Protein AF-A0A1S8RT23-F1 (afdb_monomer)

Secondary structure (DSSP, 8-state):
---EEETTEEE------EE--GGG-GGGGTTHHHHHHHHHHHHHHHHT---S--EEETTTEEE-

Radius of gyration: 14.79 Å; Cα contacts (8 Å, |Δi|>4): 57; chains: 1; bounding box: 38×19×39 Å

Sequence (64 aa):
MDIDSLAHSKWNCKYHIVFAPKFRRQVIYGQIKADIGRILRLLCERKGVEIIEANACPDHYICL

pLDDT: mean 79.73, std 9.9, range [55.78, 93.31]

Structure (mmCIF, N/CA/C/O backbone):
data_AF-A0A1S8RT23-F1
#
_entry.id   AF-A0A1S8RT23-F1
#
loop_
_atom_site.group_PDB
_atom_site.id
_atom_site.type_symbol
_atom_site.label_atom_id
_atom_site.label_alt_id
_atom_site.label_comp_id
_atom_site.label_asym_id
_atom_site.label_entity_id
_atom_site.label_seq_id
_atom_site.pdbx_PDB_ins_code
_atom_site.Cartn_x
_atom_site.Cartn_y
_atom_site.Cartn_z
_atom_site.occupancy
_atom_site.B_iso_or_equiv
_atom_site.auth_seq_id
_atom_site.auth_comp_id
_atom_site.auth_asym_id
_atom_site.auth_atom_id
_atom_site.pdbx_PDB_model_num
ATOM 1 N N . MET A 1 1 ? 16.510 -13.099 -8.904 1.00 55.78 1 MET A N 1
ATOM 2 C CA . MET A 1 1 ? 15.693 -12.743 -10.077 1.00 55.78 1 MET A CA 1
ATOM 3 C C . MET A 1 1 ? 14.570 -11.933 -9.459 1.00 55.78 1 MET A C 1
ATOM 5 O O . MET A 1 1 ? 13.925 -12.477 -8.579 1.00 55.78 1 MET A O 1
ATOM 9 N N . ASP A 1 2 ? 14.561 -10.605 -9.501 1.00 68.38 2 ASP A N 1
ATOM 10 C CA . ASP A 1 2 ? 14.740 -9.719 -10.653 1.00 68.38 2 ASP A CA 1
ATOM 11 C C . ASP A 1 2 ? 15.558 -8.468 -10.287 1.00 68.38 2 ASP A C 1
ATOM 13 O O . ASP A 1 2 ? 15.479 -7.961 -9.169 1.00 68.38 2 ASP A O 1
ATOM 17 N N . ILE A 1 3 ? 16.420 -8.027 -11.203 1.00 78.94 3 ILE A N 1
ATOM 18 C CA . ILE A 1 3 ? 17.180 -6.776 -11.092 1.00 78.94 3 ILE A CA 1
ATOM 19 C C . ILE A 1 3 ? 16.681 -5.907 -12.236 1.00 78.94 3 ILE A C 1
ATOM 21 O O . ILE A 1 3 ? 16.927 -6.234 -13.398 1.00 78.94 3 ILE A O 1
ATOM 25 N N . ASP A 1 4 ? 15.998 -4.820 -11.902 1.00 84.44 4 ASP A N 1
ATOM 26 C CA . ASP A 1 4 ? 15.552 -3.844 -12.885 1.00 84.44 4 ASP A CA 1
ATOM 27 C C . ASP A 1 4 ? 16.748 -3.062 -13.422 1.00 84.44 4 ASP A C 1
ATOM 29 O O . ASP A 1 4 ? 17.742 -2.832 -12.720 1.00 84.44 4 ASP A O 1
ATOM 33 N N . SER A 1 5 ? 16.666 -2.643 -14.684 1.00 89.69 5 SER A N 1
ATOM 34 C CA . SER A 1 5 ? 17.747 -1.897 -15.317 1.00 89.69 5 SER A CA 1
ATOM 35 C C . SER A 1 5 ? 17.259 -0.828 -16.284 1.00 89.69 5 SER A C 1
ATOM 37 O O . SER A 1 5 ? 16.367 -1.064 -17.094 1.00 89.69 5 SER A O 1
ATOM 39 N N . LEU A 1 6 ? 17.924 0.323 -16.239 1.00 90.25 6 LEU A N 1
ATOM 40 C CA . LEU A 1 6 ? 17.903 1.384 -17.244 1.00 90.25 6 LEU A CA 1
ATOM 41 C C . LEU A 1 6 ? 19.293 1.501 -17.878 1.00 90.25 6 LEU A C 1
ATOM 43 O O . LEU A 1 6 ? 20.247 0.868 -17.425 1.00 90.25 6 LEU A O 1
ATOM 47 N N . ALA A 1 7 ? 19.425 2.357 -18.895 1.00 93.31 7 ALA A N 1
ATOM 48 C CA . ALA A 1 7 ? 20.665 2.553 -19.656 1.00 93.31 7 ALA A CA 1
ATOM 49 C C . ALA A 1 7 ? 21.925 2.766 -18.788 1.00 93.31 7 ALA A C 1
ATOM 51 O O . ALA A 1 7 ? 23.016 2.372 -19.191 1.00 93.31 7 ALA A O 1
ATOM 52 N N . HIS A 1 8 ? 21.778 3.347 -17.591 1.00 92.75 8 HIS A N 1
ATOM 53 C CA . HIS A 1 8 ? 22.900 3.660 -16.699 1.00 92.75 8 HIS A CA 1
ATOM 54 C C . HIS A 1 8 ? 22.705 3.230 -15.239 1.00 92.75 8 HIS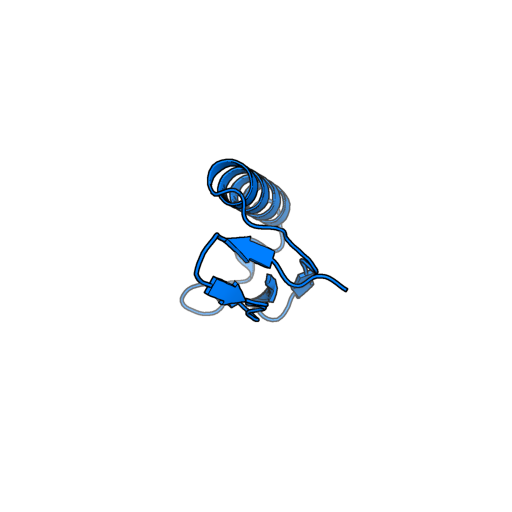 A C 1
ATOM 56 O O . HIS A 1 8 ? 23.528 3.576 -14.396 1.00 92.75 8 HIS A O 1
ATOM 62 N N . SER A 1 9 ? 21.656 2.463 -14.925 1.00 90.38 9 SER A N 1
ATOM 63 C CA . SER A 1 9 ? 21.358 2.065 -13.543 1.00 90.38 9 SER A CA 1
ATOM 64 C C . SER A 1 9 ? 20.804 0.653 -13.491 1.00 90.38 9 SER A C 1
ATOM 66 O O . SER A 1 9 ? 19.984 0.282 -14.324 1.00 90.38 9 SER A O 1
ATOM 68 N N . LYS A 1 10 ? 21.210 -0.114 -12.480 1.00 91.19 10 LYS A N 1
ATOM 69 C CA . LYS A 1 10 ? 20.601 -1.397 -12.118 1.00 91.19 10 LYS A CA 1
ATOM 70 C C . LYS A 1 10 ? 20.208 -1.348 -10.653 1.00 91.19 10 LYS A C 1
ATOM 72 O O . LYS A 1 10 ? 20.999 -0.863 -9.844 1.00 91.19 10 LYS A O 1
ATOM 77 N N . TRP A 1 11 ? 19.021 -1.824 -10.306 1.00 91.56 11 TRP A N 1
ATOM 78 C CA . TRP A 1 11 ? 18.550 -1.787 -8.926 1.00 91.56 11 TRP A CA 1
ATOM 79 C C . TRP A 1 11 ? 17.705 -3.007 -8.568 1.00 91.56 11 TRP A C 1
ATOM 81 O O . TRP A 1 11 ? 17.155 -3.700 -9.417 1.00 91.56 11 TRP A O 1
ATOM 91 N N . ASN A 1 12 ? 17.635 -3.269 -7.268 1.00 88.81 12 ASN A N 1
ATOM 92 C CA . ASN A 1 12 ? 16.734 -4.233 -6.655 1.00 88.81 12 ASN A CA 1
ATOM 93 C C . ASN A 1 12 ? 16.346 -3.646 -5.296 1.00 88.81 12 ASN A C 1
ATOM 95 O O . ASN A 1 12 ? 17.077 -3.785 -4.314 1.00 88.81 12 ASN A O 1
ATOM 99 N N . CYS A 1 13 ? 15.249 -2.894 -5.284 1.00 86.88 13 CYS A N 1
ATOM 100 C CA . CYS A 1 13 ? 14.830 -2.102 -4.136 1.00 86.88 13 CYS A CA 1
ATOM 101 C C . CYS A 1 13 ? 13.626 -2.768 -3.475 1.00 86.88 13 CYS A C 1
ATOM 103 O O . CYS A 1 13 ? 12.494 -2.588 -3.914 1.00 86.88 13 CYS A O 1
ATOM 105 N N . LYS A 1 14 ? 13.883 -3.531 -2.412 1.00 88.31 14 LYS A N 1
ATOM 106 C CA . LYS A 1 14 ? 12.846 -4.155 -1.585 1.00 88.31 14 LYS A CA 1
ATOM 107 C C . LYS A 1 14 ? 12.813 -3.458 -0.236 1.00 88.31 14 LYS A C 1
ATOM 109 O O . LYS A 1 14 ? 13.849 -3.326 0.414 1.00 88.31 14 LYS A O 1
ATOM 114 N N . TYR A 1 15 ? 11.634 -3.012 0.172 1.00 85.94 15 TYR A N 1
ATOM 115 C CA . TYR A 1 15 ? 11.429 -2.314 1.434 1.00 85.94 15 TYR A CA 1
ATOM 116 C C . TYR A 1 15 ? 10.378 -3.046 2.254 1.00 85.94 15 TYR A C 1
ATOM 118 O O . TYR A 1 15 ? 9.381 -3.486 1.701 1.00 85.94 15 TYR A O 1
ATOM 126 N N . HIS A 1 16 ? 10.600 -3.128 3.565 1.00 85.31 16 HIS A N 1
ATOM 127 C CA . HIS A 1 16 ? 9.569 -3.528 4.516 1.00 85.31 16 HIS A CA 1
ATOM 128 C C . HIS A 1 16 ? 8.890 -2.270 5.043 1.00 85.31 16 HIS A C 1
ATOM 130 O O . HIS A 1 16 ? 9.498 -1.501 5.796 1.00 85.31 16 HIS A O 1
ATOM 136 N N . ILE A 1 17 ? 7.648 -2.037 4.630 1.00 83.44 17 ILE A N 1
ATOM 137 C CA . ILE A 1 17 ? 6.893 -0.848 5.019 1.00 83.44 17 ILE A CA 1
ATOM 138 C C . ILE A 1 17 ? 5.841 -1.260 6.037 1.00 83.44 17 ILE A C 1
ATOM 140 O O . ILE A 1 17 ? 4.994 -2.105 5.765 1.00 83.44 17 ILE A O 1
ATOM 144 N N . VAL A 1 18 ? 5.877 -0.634 7.214 1.00 83.19 18 VAL A N 1
ATOM 145 C CA . VAL A 1 18 ? 4.968 -0.950 8.315 1.00 83.19 18 VAL A CA 1
ATOM 146 C C . VAL A 1 18 ? 4.135 0.271 8.688 1.00 83.19 18 VAL A C 1
ATOM 148 O O . VAL A 1 18 ? 4.672 1.322 9.040 1.00 83.19 18 VAL A O 1
ATOM 151 N N . PHE A 1 19 ? 2.812 0.117 8.667 1.00 78.00 19 PHE A N 1
ATOM 152 C CA . PHE A 1 19 ? 1.866 1.139 9.113 1.00 78.00 19 PHE A CA 1
ATOM 153 C C . PHE A 1 19 ? 1.236 0.752 10.446 1.00 78.00 19 PHE A C 1
ATOM 155 O O . PHE A 1 19 ? 0.758 -0.372 10.599 1.00 78.00 19 PHE A O 1
ATOM 162 N N . ALA A 1 20 ? 1.172 1.711 11.375 1.00 79.50 20 ALA A N 1
ATOM 163 C CA . ALA A 1 20 ? 0.485 1.551 12.650 1.00 79.50 20 ALA A CA 1
ATOM 164 C C . ALA A 1 20 ? -0.564 2.657 12.877 1.00 79.50 20 ALA A C 1
ATOM 166 O O . ALA A 1 20 ? -0.268 3.838 12.667 1.00 79.50 20 ALA A O 1
ATOM 167 N N . PRO A 1 21 ? -1.786 2.320 13.338 1.00 78.31 21 PRO A N 1
ATOM 168 C CA . PRO A 1 21 ? -2.782 3.308 13.717 1.00 78.31 21 PRO A CA 1
ATOM 169 C C . PRO A 1 21 ? -2.292 4.174 14.872 1.00 78.31 21 PRO A C 1
ATOM 171 O O . PRO A 1 21 ? -1.710 3.689 15.848 1.00 78.31 21 PRO A O 1
ATOM 174 N N . LYS A 1 22 ? -2.647 5.460 14.824 1.00 82.06 22 LYS A N 1
ATOM 175 C CA . LYS A 1 22 ? -2.466 6.364 15.960 1.00 82.06 22 LYS A CA 1
ATOM 176 C C . LYS A 1 22 ? -3.178 5.784 17.190 1.00 82.06 22 LYS A C 1
ATOM 178 O O . LYS A 1 22 ? -4.352 5.422 17.117 1.00 82.06 22 LYS A O 1
ATOM 183 N N . PHE A 1 23 ? -2.453 5.691 18.305 1.00 82.12 23 PHE A N 1
ATOM 184 C CA . PHE A 1 23 ? -2.902 5.062 19.557 1.00 82.12 23 PHE A CA 1
ATOM 185 C C . PHE A 1 23 ? -3.236 3.565 19.472 1.00 82.12 23 PHE A C 1
ATOM 187 O O . PHE A 1 23 ? -3.959 3.078 20.336 1.00 82.12 23 PHE A O 1
ATOM 194 N N . ARG A 1 24 ? -2.744 2.829 18.461 1.00 72.25 24 ARG A N 1
ATOM 195 C CA . ARG A 1 24 ? -2.969 1.374 18.343 1.00 72.25 24 ARG A CA 1
ATOM 196 C C . ARG A 1 24 ? -4.457 1.002 18.442 1.00 72.25 24 ARG A C 1
ATOM 198 O O . ARG A 1 24 ? -4.855 0.065 19.118 1.00 72.25 24 ARG A O 1
ATOM 205 N N . ARG A 1 25 ? -5.324 1.782 17.792 1.00 71.12 25 ARG A N 1
ATOM 206 C CA . ARG A 1 25 ? -6.762 1.492 17.780 1.00 71.12 25 ARG A CA 1
ATOM 207 C C . ARG A 1 25 ? -7.033 0.268 16.903 1.00 71.12 25 ARG A C 1
ATOM 209 O O . ARG A 1 25 ? -6.738 0.293 15.711 1.00 71.12 25 ARG A O 1
ATOM 216 N N . GLN A 1 26 ? -7.671 -0.759 17.465 1.00 68.56 26 GLN A N 1
ATOM 217 C CA . GLN A 1 26 ? -8.039 -1.990 16.745 1.00 68.56 26 GLN A CA 1
ATOM 218 C C . GLN A 1 26 ? -9.176 -1.815 15.720 1.00 68.56 26 GLN A C 1
ATOM 220 O O . GLN A 1 26 ? -9.518 -2.755 15.011 1.00 68.56 26 GLN A O 1
ATOM 225 N N . VAL A 1 27 ? -9.727 -0.603 15.576 1.00 66.19 27 VAL A N 1
ATOM 226 C CA . VAL A 1 27 ? -10.800 -0.262 14.618 1.00 66.19 27 VAL A CA 1
ATOM 227 C C . VAL A 1 27 ? -10.419 -0.609 13.168 1.00 66.19 27 VAL A C 1
ATOM 229 O O . VAL A 1 27 ? -11.282 -0.932 12.355 1.00 66.19 27 VAL A O 1
ATOM 232 N N . ILE A 1 28 ? -9.118 -0.617 12.860 1.00 65.62 28 ILE A N 1
ATOM 233 C CA . ILE A 1 28 ? -8.578 -1.01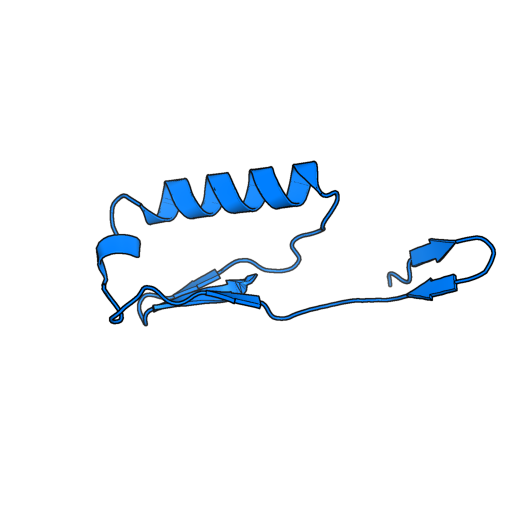0 11.552 1.00 65.62 28 ILE A CA 1
ATOM 234 C C . ILE A 1 28 ? -8.879 -2.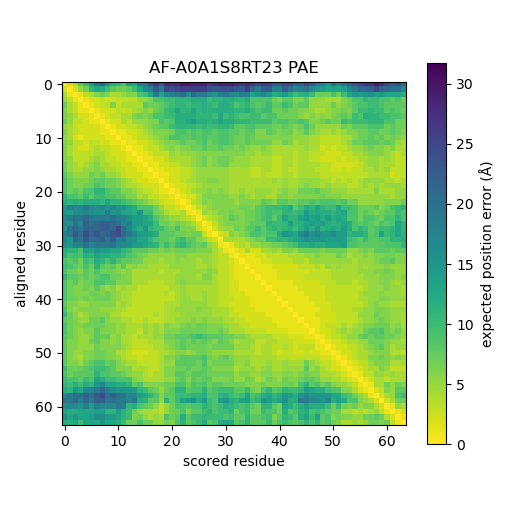480 11.199 1.00 65.62 28 ILE A C 1
ATOM 236 O O . ILE A 1 28 ? -9.013 -2.787 10.020 1.00 65.62 28 ILE A O 1
ATOM 240 N N . TYR A 1 29 ? -9.038 -3.380 12.176 1.00 62.44 29 TYR A N 1
ATOM 241 C CA . TYR A 1 29 ? -9.162 -4.828 11.938 1.00 62.44 29 TYR A CA 1
ATOM 242 C C . TYR A 1 29 ? -10.571 -5.333 11.640 1.00 62.44 29 TYR A C 1
ATOM 244 O O . TYR A 1 29 ? -10.719 -6.465 11.182 1.00 62.44 29 TYR A O 1
ATOM 252 N N . GLY A 1 30 ? -11.589 -4.509 11.883 1.00 69.94 30 GLY A N 1
ATOM 253 C CA . GLY A 1 30 ? -12.970 -4.836 11.550 1.00 69.94 30 GLY A CA 1
ATOM 254 C C . GLY A 1 30 ? -13.285 -4.494 10.095 1.00 69.94 30 GLY A C 1
ATOM 255 O O . GLY A 1 30 ? -12.692 -5.014 9.154 1.00 69.94 30 GLY A O 1
ATOM 256 N N . GLN A 1 31 ? -14.222 -3.570 9.917 1.00 69.69 31 GLN A N 1
ATOM 257 C CA . GLN A 1 31 ? -14.768 -3.201 8.609 1.00 69.69 31 GLN A CA 1
ATOM 258 C C . GLN A 1 31 ? -13.740 -2.508 7.694 1.00 69.69 31 GLN A C 1
ATOM 260 O O . GLN A 1 31 ? -13.796 -2.658 6.479 1.00 69.69 31 GLN A O 1
ATOM 265 N N . ILE A 1 32 ? -12.761 -1.802 8.270 1.00 76.75 32 ILE A N 1
ATOM 266 C CA . ILE A 1 32 ? -11.839 -0.926 7.526 1.00 76.75 32 ILE A CA 1
ATOM 267 C C . ILE A 1 32 ? -10.664 -1.709 6.900 1.00 76.75 32 ILE A C 1
ATOM 269 O O . ILE A 1 32 ? -10.029 -1.234 5.957 1.00 76.75 32 ILE A O 1
ATOM 273 N N . LYS A 1 33 ? -10.391 -2.941 7.360 1.00 78.06 33 LYS A N 1
ATOM 274 C CA . LYS A 1 33 ? -9.272 -3.777 6.883 1.00 78.06 33 LYS A CA 1
ATOM 275 C C . LYS A 1 33 ? -9.326 -4.000 5.371 1.00 78.06 33 LYS A C 1
ATOM 277 O O . LYS A 1 33 ? -8.314 -3.868 4.682 1.00 78.06 33 LYS A O 1
ATOM 282 N N . ALA A 1 34 ? -10.514 -4.335 4.864 1.00 80.75 34 ALA A N 1
ATOM 283 C CA . ALA A 1 34 ? -10.732 -4.616 3.448 1.00 80.75 34 ALA A CA 1
ATOM 284 C C . ALA A 1 34 ? -10.525 -3.365 2.581 1.00 80.75 34 ALA A C 1
ATOM 286 O O . ALA A 1 34 ? -9.904 -3.441 1.519 1.00 80.75 34 ALA A O 1
ATOM 287 N N . ASP A 1 35 ? -10.991 -2.211 3.058 1.00 84.50 35 ASP A N 1
ATOM 288 C CA . ASP A 1 35 ? -10.876 -0.950 2.330 1.00 84.50 35 ASP A CA 1
ATOM 289 C C . ASP A 1 35 ? -9.437 -0.440 2.295 1.00 84.50 35 ASP A C 1
ATOM 291 O O . ASP A 1 35 ? -8.965 -0.044 1.231 1.00 84.50 35 ASP A O 1
ATOM 295 N N . ILE A 1 36 ? -8.697 -0.527 3.407 1.00 81.81 36 ILE A N 1
ATOM 296 C CA . ILE A 1 36 ? -7.273 -0.157 3.435 1.00 81.81 36 ILE A CA 1
ATOM 297 C C . ILE A 1 36 ? -6.470 -1.036 2.476 1.00 81.81 36 ILE A C 1
ATOM 299 O O . ILE A 1 36 ? -5.679 -0.513 1.692 1.00 81.81 36 ILE A O 1
ATOM 303 N N . GLY A 1 37 ? -6.709 -2.351 2.478 1.00 82.31 37 GLY A N 1
ATOM 304 C CA . GLY A 1 37 ? -6.063 -3.261 1.532 1.00 82.31 37 GLY A CA 1
ATOM 305 C C . GLY A 1 37 ? -6.354 -2.893 0.073 1.00 82.31 37 GLY A C 1
ATOM 306 O O . GLY A 1 37 ? -5.441 -2.880 -0.753 1.00 82.31 37 GLY A O 1
ATO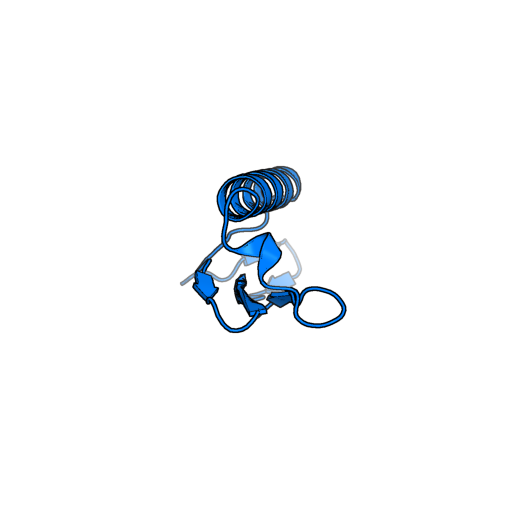M 307 N N . ARG A 1 38 ? -7.606 -2.531 -0.247 1.00 86.44 38 ARG A N 1
ATOM 308 C CA . ARG A 1 38 ? -7.998 -2.084 -1.595 1.00 86.44 38 ARG A CA 1
ATOM 309 C C . ARG A 1 38 ? -7.314 -0.769 -1.982 1.00 86.44 38 ARG A C 1
ATOM 311 O O . ARG A 1 38 ? -6.799 -0.665 -3.093 1.00 86.44 38 ARG A O 1
ATOM 318 N N . ILE A 1 39 ? -7.283 0.210 -1.077 1.00 87.88 39 ILE A N 1
ATOM 319 C 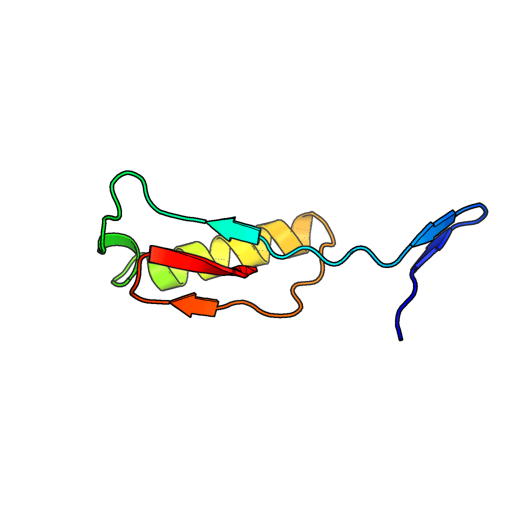CA . ILE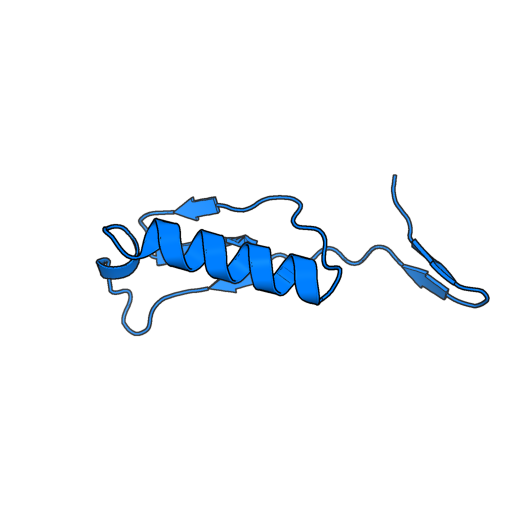 A 1 39 ? -6.651 1.517 -1.307 1.00 87.88 39 ILE A CA 1
ATOM 320 C C . ILE A 1 39 ? -5.146 1.355 -1.535 1.00 87.88 39 ILE A C 1
ATOM 322 O O . ILE A 1 39 ? -4.619 1.921 -2.488 1.00 87.88 39 ILE A O 1
ATOM 326 N N . LEU A 1 40 ? -4.459 0.564 -0.706 1.00 85.50 40 LEU A N 1
ATOM 327 C CA . LEU A 1 40 ? -3.019 0.331 -0.840 1.00 85.50 40 LEU A CA 1
ATOM 328 C C . L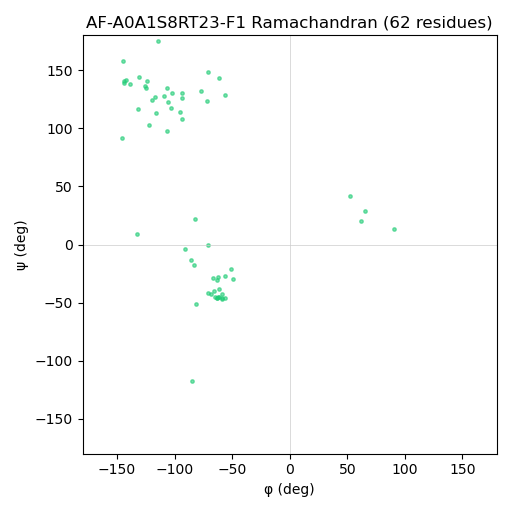EU A 1 40 ? -2.676 -0.345 -2.169 1.00 85.50 40 LEU A C 1
ATOM 330 O O . LEU A 1 40 ? -1.790 0.133 -2.870 1.00 85.50 40 LEU A O 1
ATOM 334 N N . ARG A 1 41 ? -3.424 -1.382 -2.568 1.00 87.31 41 ARG A N 1
ATOM 335 C CA . ARG A 1 41 ? -3.237 -2.029 -3.877 1.00 87.31 41 ARG A CA 1
ATOM 336 C C . ARG A 1 41 ? -3.423 -1.049 -5.032 1.00 87.31 41 ARG A C 1
ATOM 338 O O . ARG A 1 41 ? -2.560 -0.979 -5.898 1.00 87.31 41 ARG A O 1
ATOM 345 N N . LEU A 1 42 ? -4.488 -0.245 -5.000 1.00 90.50 42 LEU A N 1
ATOM 346 C CA . LEU A 1 42 ? -4.750 0.766 -6.026 1.00 90.50 42 LEU A CA 1
ATOM 347 C C . LEU A 1 42 ? -3.634 1.823 -6.094 1.00 90.50 42 LEU A C 1
ATOM 349 O O . LEU A 1 42 ? -3.276 2.285 -7.175 1.00 90.50 42 LEU A O 1
ATOM 353 N N . LEU A 1 43 ? -3.084 2.233 -4.948 1.00 89.94 43 LEU A N 1
ATOM 354 C CA . LEU A 1 43 ? -1.974 3.187 -4.893 1.00 89.94 43 LEU A CA 1
ATOM 355 C C . LEU A 1 43 ? -0.676 2.593 -5.450 1.00 89.94 43 LEU A C 1
ATOM 357 O O . LEU A 1 43 ? 0.022 3.284 -6.193 1.00 89.94 43 LEU A O 1
ATOM 361 N N . CYS A 1 44 ? -0.365 1.341 -5.110 1.00 89.06 44 CYS A N 1
ATOM 362 C CA . CYS A 1 44 ? 0.800 0.629 -5.633 1.00 89.06 44 CYS A CA 1
ATOM 363 C C . CYS A 1 44 ? 0.695 0.432 -7.148 1.00 89.06 44 CYS A C 1
ATOM 365 O O . CYS A 1 44 ? 1.630 0.785 -7.861 1.00 89.06 44 CYS A O 1
ATOM 367 N N . GLU A 1 45 ? -0.466 0.006 -7.650 1.00 89.56 45 GLU A N 1
ATOM 368 C CA . GLU A 1 45 ? -0.732 -0.147 -9.085 1.00 89.56 45 GLU A CA 1
ATOM 369 C C . GLU A 1 45 ? -0.546 1.180 -9.837 1.00 89.56 45 GLU A C 1
ATOM 371 O O . GLU A 1 45 ? 0.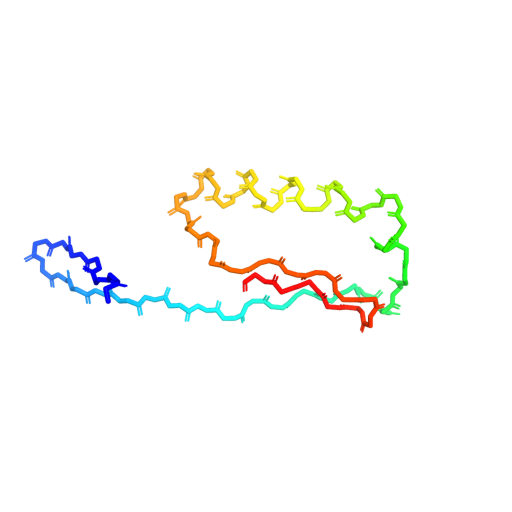175 1.245 -10.830 1.00 89.56 45 GLU A O 1
ATOM 376 N N . ARG A 1 46 ? -1.097 2.281 -9.307 1.00 91.75 46 ARG A N 1
ATOM 377 C CA . ARG A 1 46 ? -0.933 3.624 -9.895 1.00 91.75 46 ARG A CA 1
ATOM 378 C C . ARG A 1 46 ? 0.511 4.119 -9.910 1.00 91.75 46 ARG A C 1
ATOM 380 O O . ARG A 1 46 ? 0.860 4.920 -10.773 1.00 91.75 46 ARG A O 1
ATOM 387 N N . LYS A 1 47 ? 1.328 3.712 -8.937 1.00 89.44 47 LYS A N 1
ATOM 388 C CA . LYS A 1 47 ? 2.747 4.089 -8.853 1.00 89.44 47 LYS A CA 1
ATOM 389 C C . LYS A 1 47 ? 3.676 3.096 -9.556 1.00 89.44 47 LYS A C 1
ATOM 391 O O . LYS A 1 47 ? 4.873 3.362 -9.595 1.00 89.44 47 LYS A O 1
ATOM 396 N N . GLY A 1 48 ? 3.152 1.991 -10.093 1.00 86.88 48 GLY A N 1
ATOM 397 C CA . GLY A 1 48 ? 3.960 0.920 -10.677 1.00 86.88 48 GLY A CA 1
ATOM 398 C C . GLY A 1 48 ? 4.843 0.206 -9.649 1.00 86.88 48 GLY A C 1
ATOM 399 O O . GLY A 1 48 ? 5.931 -0.240 -9.989 1.00 86.88 48 GLY A O 1
ATOM 400 N N . VAL A 1 49 ? 4.414 0.153 -8.385 1.00 87.06 49 VAL A N 1
ATOM 401 C CA . VAL A 1 49 ? 5.130 -0.547 -7.311 1.00 87.06 49 VAL A CA 1
ATOM 402 C C . VAL A 1 49 ? 4.581 -1.960 -7.192 1.00 87.06 49 VAL A C 1
ATOM 404 O O . VAL A 1 49 ? 3.378 -2.148 -7.002 1.00 87.06 49 VAL A O 1
ATOM 407 N N . GLU A 1 50 ? 5.468 -2.946 -7.259 1.00 85.62 50 GLU A N 1
ATOM 408 C CA . GLU A 1 50 ? 5.127 -4.343 -7.020 1.00 85.62 50 GLU A CA 1
ATOM 409 C C . GLU A 1 50 ? 4.988 -4.616 -5.516 1.00 85.62 50 GLU A C 1
ATOM 411 O O . GLU A 1 50 ? 5.840 -4.232 -4.713 1.00 85.62 50 GLU A O 1
ATOM 416 N N . ILE A 1 51 ? 3.898 -5.280 -5.130 1.00 85.12 51 ILE A N 1
ATOM 417 C CA . ILE A 1 51 ? 3.682 -5.746 -3.758 1.00 85.12 51 ILE A CA 1
ATOM 418 C C . ILE A 1 51 ? 4.135 -7.202 -3.694 1.00 85.12 51 ILE A C 1
ATOM 420 O O . ILE A 1 51 ? 3.501 -8.062 -4.303 1.00 85.12 51 ILE A O 1
ATOM 424 N N . ILE A 1 52 ? 5.198 -7.474 -2.936 1.00 84.62 52 ILE A N 1
ATOM 425 C CA . ILE A 1 52 ? 5.744 -8.830 -2.779 1.00 84.62 52 ILE A CA 1
ATOM 426 C C . ILE A 1 52 ? 4.927 -9.605 -1.740 1.00 84.62 52 ILE A C 1
ATOM 428 O O . ILE A 1 52 ? 4.440 -10.699 -2.011 1.00 84.62 52 ILE A O 1
ATOM 432 N N . GLU A 1 53 ? 4.726 -9.015 -0.561 1.00 81.50 53 GLU A N 1
ATOM 433 C CA . GLU A 1 53 ? 3.905 -9.577 0.507 1.00 81.50 53 GLU A CA 1
ATOM 434 C C . GLU A 1 53 ? 3.072 -8.470 1.143 1.00 81.50 53 GLU A C 1
ATOM 436 O O . GLU A 1 53 ? 3.555 -7.374 1.388 1.00 81.50 53 GLU A O 1
ATOM 441 N N . ALA A 1 54 ? 1.804 -8.756 1.432 1.00 80.50 54 ALA A N 1
ATOM 442 C CA . ALA A 1 54 ? 0.948 -7.834 2.161 1.00 80.50 54 ALA A CA 1
ATOM 443 C C . ALA A 1 54 ? 0.232 -8.580 3.277 1.00 80.50 54 ALA A C 1
ATOM 445 O O . ALA A 1 54 ? -0.587 -9.462 3.006 1.00 80.50 54 ALA A O 1
ATOM 446 N N . ASN A 1 55 ? 0.503 -8.207 4.527 1.00 79.00 55 ASN A N 1
ATOM 447 C CA . ASN A 1 55 ? -0.163 -8.801 5.677 1.00 79.00 55 ASN A CA 1
ATOM 448 C C . ASN A 1 55 ? -0.684 -7.730 6.634 1.00 79.00 55 ASN A C 1
ATOM 450 O O . ASN A 1 55 ? -0.066 -6.692 6.847 1.00 79.00 55 ASN A O 1
ATOM 454 N N . ALA A 1 56 ? -1.836 -8.004 7.230 1.00 72.00 56 ALA A N 1
ATOM 455 C CA . ALA A 1 56 ? -2.442 -7.153 8.240 1.00 72.00 56 ALA A CA 1
ATOM 456 C C . ALA A 1 56 ? -2.625 -7.990 9.510 1.00 72.00 56 ALA A C 1
ATOM 458 O O . ALA A 1 56 ? -3.542 -8.823 9.577 1.00 72.00 56 ALA A O 1
ATOM 459 N N . CYS A 1 57 ? -1.737 -7.765 10.484 1.00 71.12 57 CYS A N 1
ATOM 460 C CA . CYS A 1 57 ? -1.679 -8.480 11.758 1.00 71.12 57 CYS A CA 1
ATOM 461 C C . CYS A 1 57 ? -2.463 -7.762 12.873 1.00 71.12 57 CYS A C 1
ATOM 463 O O . CYS A 1 57 ? -2.230 -6.572 13.104 1.00 71.12 57 CYS A O 1
ATOM 465 N N . PRO A 1 58 ? -3.341 -8.462 13.622 1.00 63.41 58 PRO A N 1
ATOM 466 C CA . PRO A 1 58 ? -4.238 -7.874 14.635 1.00 63.41 58 PRO A CA 1
ATOM 467 C C . PRO A 1 58 ? -3.570 -6.954 15.673 1.00 63.41 58 PRO A C 1
ATOM 469 O O . PRO A 1 58 ? -4.231 -6.128 16.299 1.00 63.41 58 PRO A O 1
ATOM 472 N N . ASP A 1 59 ? -2.259 -7.094 15.848 1.00 61.31 59 ASP A N 1
ATOM 473 C CA . ASP A 1 59 ? -1.377 -6.380 16.765 1.00 61.31 59 ASP A CA 1
ATOM 474 C C . ASP A 1 59 ? -0.907 -5.001 16.262 1.00 61.31 59 ASP A C 1
ATOM 476 O O . ASP A 1 59 ? 0.030 -4.434 16.828 1.00 61.31 59 ASP A O 1
ATOM 480 N N . HIS A 1 60 ? -1.655 -4.407 15.325 1.00 60.91 60 HIS A N 1
ATOM 481 C CA . HIS A 1 60 ? -1.567 -3.011 14.868 1.00 60.91 60 HIS A CA 1
ATOM 482 C C . HIS A 1 60 ? -0.623 -2.739 13.693 1.00 60.91 60 HIS A C 1
ATOM 484 O O . HIS A 1 60 ? -0.377 -1.569 13.411 1.00 60.91 60 HIS A O 1
ATOM 490 N N . TYR A 1 61 ? -0.154 -3.761 12.977 1.00 60.34 61 TYR A N 1
ATOM 491 C CA . TYR A 1 61 ? 0.772 -3.574 11.858 1.00 60.34 61 TYR A CA 1
ATOM 492 C C . TYR A 1 61 ? 0.173 -4.031 10.523 1.00 60.34 61 TYR A C 1
ATOM 494 O O . TYR A 1 61 ? -0.310 -5.158 10.395 1.00 60.34 61 TYR A O 1
ATOM 502 N N . ILE A 1 62 ? 0.204 -3.141 9.528 1.00 68.56 62 ILE A N 1
ATOM 503 C CA . ILE A 1 62 ? 0.023 -3.494 8.115 1.00 68.56 62 ILE A CA 1
ATOM 504 C C . ILE A 1 62 ? 1.406 -3.468 7.477 1.00 68.56 62 ILE A C 1
ATOM 506 O O . ILE A 1 62 ? 2.038 -2.411 7.462 1.00 68.56 62 ILE A O 1
ATOM 510 N N . CYS A 1 63 ? 1.849 -4.617 6.981 1.00 64.75 63 CYS A N 1
ATOM 511 C CA . CYS A 1 63 ? 3.121 -4.794 6.295 1.00 64.75 63 CYS A CA 1
ATOM 512 C C . CYS A 1 63 ? 2.877 -4.869 4.785 1.00 64.75 63 CYS A C 1
ATOM 514 O O . CYS A 1 63 ? 2.005 -5.632 4.358 1.00 64.75 63 CYS A O 1
ATOM 516 N N . LEU A 1 64 ? 3.636 -4.077 4.026 1.00 64.31 64 LEU A N 1
ATOM 517 C CA . LEU A 1 64 ? 3.810 -4.142 2.571 1.00 64.31 64 LEU A CA 1
ATOM 518 C C . LEU A 1 64 ? 5.286 -4.383 2.233 1.00 64.31 64 LEU A C 1
ATO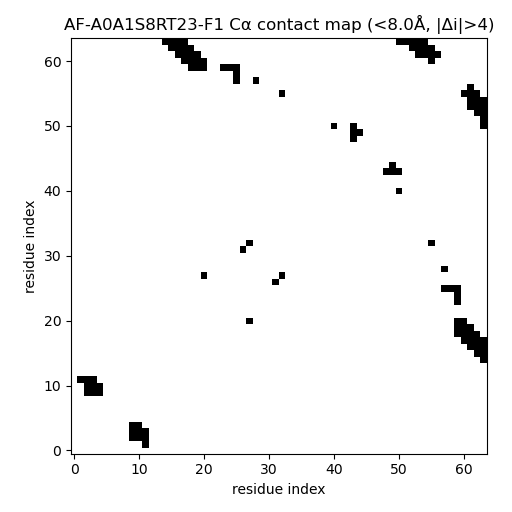M 520 O O . LEU A 1 64 ? 6.141 -3.934 3.041 1.00 64.31 64 LEU A O 1
#

InterPro domains:
  IPR002686 Transposase IS200-like [PF01797] (10-61)
  IPR036515 Transposase IS200-like superfamily [G3DSA:3.30.70.1290] (1-64)
  IPR036515 Transposase IS200-like superfamily [SSF143422] (1-62)

Foldseek 3Di:
DDWDDDPPDTHDDDDKDKDFDDVNDLPCVPPVVVVVVVVVVVVCVVVVHDDPDWDDDSRGITID

Nearest PDB structures (foldseek):
  2f5g-assembly1_B  TM=8.396E-01  e=1.686E-02  Saccharolobus solfataricus
  2a6m-assembly2_A-2  TM=8.513E-01  e=1.805E-02  Helicobacter pylori
  2xo6-assembly1_D  TM=8.554E-01  e=2.906E-02  Deinococcus radiodurans
  2xqc-assembly1_A  TM=8.282E-01  e=3.564E-02  Deinococcus radiodurans
  2xma-assembly1_B  TM=8.549E-01  e=7.038E-02  Deinococcus radiodurans

Mean predicted aligned error: 6.91 Å

Solvent-accessible surface area (backbone atoms only — not comparable to full-atom values): 4128 Å² total; per-residue (Å²): 139,76,72,53,73,58,102,88,48,73,49,74,90,83,69,88,44,77,47,64,52,83,88,62,52,64,68,51,70,59,83,46,40,63,54,52,54,50,52,51,51,54,52,29,59,75,68,72,49,86,79,89,54,76,50,77,47,89,90,43,40,38,39,64

Organism: Clostridium beijerinckii (NCBI:txid1520)